Protein AF-A0A2N3G9Z8-F1 (afdb_monomer_lite)

Foldseek 3Di:
DDDDDDDDDDDPPPPDPPDPPPDVVVVVVVVVVVVVVVVVVVCVLVVLCVVLQAVVVVVVDPLCVVVLVVCCPDPNVVGTPCLQVPDDDPPVCSVVRSVVSVVVVVVVVVCSVVVDDVDDPPDPDDPPPRAQVSVVVPDDQCDDDQDPVNDDDPSVVVCVVVVHPVVPVD

Secondary structure (DSSP, 8-state):
-----------GGG---------HHHHHHHHHHHHHHHHHHHHHHHHHHHHHH-HHHHHTSGGGHHHHHHHHTSTTTTS-THHHHS----TT-HHHHHHHHHHHHHHHHHHHHHT--SS-TTS-----PPPHHHHHTT--TT-----TT-----HHHHHHHH--GGGT--

pLDDT: mean 80.1, std 15.54, range [38.44, 97.38]

Radius of gyration: 32.05 Å; chains: 1; bounding box: 91×28×97 Å

Structure (mmCIF, N/CA/C/O backbone):
data_AF-A0A2N3G9Z8-F1
#
_entry.id   AF-A0A2N3G9Z8-F1
#
loop_
_atom_site.group_PDB
_atom_site.id
_atom_site.type_symbol
_atom_site.label_atom_id
_atom_site.label_alt_id
_atom_site.label_comp_id
_atom_site.label_asym_id
_atom_site.label_entity_id
_atom_site.label_seq_id
_atom_site.pdbx_PDB_ins_code
_atom_site.Cartn_x
_atom_site.Cartn_y
_atom_site.Cartn_z
_atom_site.occupancy
_atom_site.B_iso_or_equiv
_atom_site.auth_seq_id
_atom_site.auth_comp_id
_atom_site.auth_asym_id
_atom_site.auth_atom_id
_atom_site.pdbx_PDB_model_num
ATOM 1 N N . MET A 1 1 ? 60.639 5.556 -75.522 1.00 38.44 1 MET A N 1
ATOM 2 C CA . MET A 1 1 ? 60.103 6.927 -75.503 1.00 38.44 1 MET A CA 1
ATOM 3 C C . MET A 1 1 ? 58.993 7.001 -76.544 1.00 38.44 1 MET A C 1
ATOM 5 O O . MET A 1 1 ? 59.300 6.845 -77.713 1.00 38.44 1 MET A O 1
ATOM 9 N N . ASP A 1 2 ? 57.701 7.155 -76.293 1.00 41.84 2 ASP A N 1
ATOM 10 C CA . ASP A 1 2 ? 56.813 6.816 -75.183 1.00 41.84 2 ASP A CA 1
ATOM 11 C C . ASP A 1 2 ? 55.435 6.631 -75.829 1.00 41.84 2 ASP A C 1
ATOM 13 O O . ASP A 1 2 ? 55.005 7.460 -76.632 1.00 41.84 2 ASP A O 1
ATOM 17 N N . ALA A 1 3 ? 54.756 5.524 -75.533 1.00 44.34 3 ALA A N 1
ATOM 18 C CA . ALA A 1 3 ? 53.466 5.200 -76.124 1.00 44.34 3 ALA A CA 1
ATOM 19 C C . ALA A 1 3 ? 52.343 5.394 -75.096 1.00 44.34 3 ALA A C 1
ATOM 21 O O . ALA A 1 3 ? 52.103 4.546 -74.246 1.00 44.34 3 ALA A O 1
ATOM 22 N N . LYS A 1 4 ? 51.626 6.508 -75.269 1.00 44.62 4 LYS A N 1
ATOM 23 C CA . LYS A 1 4 ? 50.172 6.659 -75.104 1.00 44.62 4 LYS A CA 1
ATOM 24 C C . LYS A 1 4 ? 49.544 6.371 -73.726 1.00 44.62 4 LYS A C 1
ATOM 26 O O . LYS A 1 4 ? 49.182 5.251 -73.375 1.00 44.62 4 LYS A O 1
ATOM 31 N N . SER A 1 5 ? 49.240 7.482 -73.055 1.00 49.25 5 SER A N 1
ATOM 32 C CA . SER A 1 5 ? 48.147 7.658 -72.093 1.00 49.25 5 SER A CA 1
ATOM 33 C C . SER A 1 5 ? 46.840 6.998 -72.571 1.00 49.25 5 SER A C 1
ATOM 35 O O . SER A 1 5 ? 46.358 7.284 -73.671 1.00 49.25 5 SER A O 1
ATOM 37 N N . ARG A 1 6 ? 46.254 6.125 -71.741 1.00 49.44 6 ARG A N 1
ATOM 38 C CA . ARG A 1 6 ? 44.856 5.683 -71.851 1.00 49.44 6 ARG A CA 1
ATOM 39 C C . ARG A 1 6 ? 44.036 6.404 -70.783 1.00 49.44 6 ARG A C 1
ATOM 41 O O . ARG A 1 6 ? 44.023 6.002 -69.625 1.00 49.44 6 ARG A O 1
ATOM 48 N N . MET A 1 7 ? 43.334 7.455 -71.199 1.00 46.62 7 MET A N 1
ATOM 49 C CA . MET A 1 7 ? 42.193 8.009 -70.470 1.00 46.62 7 MET A CA 1
ATOM 50 C C . MET A 1 7 ? 41.018 7.033 -70.602 1.00 46.62 7 MET A C 1
ATOM 52 O O . MET A 1 7 ? 40.507 6.814 -71.699 1.00 46.62 7 MET A O 1
ATOM 56 N N . GLY A 1 8 ? 40.628 6.411 -69.490 1.00 48.38 8 GLY A N 1
ATOM 57 C CA . GLY A 1 8 ? 39.415 5.605 -69.391 1.00 48.38 8 GLY A CA 1
ATOM 58 C C . GLY A 1 8 ? 38.184 6.499 -69.256 1.00 48.38 8 GLY A C 1
ATOM 59 O O . GLY A 1 8 ? 38.092 7.310 -68.339 1.00 48.38 8 GLY A O 1
ATOM 60 N N . THR A 1 9 ? 37.237 6.344 -70.175 1.00 50.00 9 THR A N 1
ATOM 61 C CA . THR A 1 9 ? 35.921 6.988 -70.168 1.00 50.00 9 THR A CA 1
ATOM 62 C C . THR A 1 9 ? 34.957 6.188 -69.285 1.00 50.00 9 THR A C 1
ATOM 64 O O . THR A 1 9 ? 34.428 5.165 -69.719 1.00 50.00 9 THR A O 1
ATOM 67 N N . GLY A 1 10 ? 34.732 6.628 -68.046 1.00 50.59 10 GLY A N 1
ATOM 68 C CA . GLY A 1 10 ? 33.643 6.132 -67.195 1.00 50.59 10 GLY A CA 1
ATOM 69 C C . GLY A 1 10 ? 32.371 6.960 -67.406 1.00 50.59 10 GLY A C 1
ATOM 70 O O . GLY A 1 10 ? 32.409 8.182 -67.290 1.00 50.59 10 GLY A O 1
ATOM 71 N N . SER A 1 11 ? 31.257 6.306 -67.744 1.00 52.47 11 SER A N 1
ATOM 72 C CA . SER A 1 11 ? 29.946 6.932 -67.984 1.00 52.47 11 SER A CA 1
ATOM 73 C C . SER A 1 11 ? 29.342 7.523 -66.691 1.00 52.47 11 SER A C 1
ATOM 75 O O . SER A 1 11 ? 29.447 6.881 -65.644 1.00 52.47 11 SER A O 1
ATOM 77 N N . PRO A 1 12 ? 28.656 8.688 -66.712 1.00 57.66 12 PRO A N 1
ATOM 78 C CA . PRO A 1 12 ? 28.104 9.328 -65.507 1.00 57.66 12 PRO A CA 1
ATOM 79 C C . PRO A 1 12 ? 26.912 8.588 -64.873 1.00 57.66 12 PRO A C 1
ATOM 81 O O . PRO A 1 12 ? 26.435 9.006 -63.820 1.00 57.66 12 PRO A O 1
ATOM 84 N N . ALA A 1 13 ? 26.410 7.526 -65.513 1.00 58.72 13 ALA A N 1
ATOM 85 C CA . ALA A 1 13 ? 25.139 6.880 -65.186 1.00 58.72 13 ALA A CA 1
ATOM 86 C C . ALA A 1 13 ? 25.218 5.750 -64.135 1.00 58.72 13 ALA A C 1
ATOM 88 O O . ALA A 1 13 ? 24.182 5.184 -63.802 1.00 58.72 13 ALA A O 1
ATOM 89 N N . ASP A 1 14 ? 26.400 5.428 -63.595 1.00 56.66 14 ASP A N 1
ATOM 90 C CA . ASP A 1 14 ? 26.580 4.310 -62.643 1.00 56.66 14 ASP A CA 1
ATOM 91 C C . ASP A 1 14 ? 26.924 4.747 -61.204 1.00 56.66 14 ASP A C 1
ATOM 93 O O . ASP A 1 14 ? 27.464 3.985 -60.406 1.00 56.66 14 ASP A O 1
ATOM 97 N N . ARG A 1 15 ? 26.605 5.991 -60.820 1.00 63.28 15 ARG A N 1
ATOM 98 C CA . ARG A 1 15 ? 26.660 6.391 -59.404 1.00 63.28 15 ARG A CA 1
ATOM 99 C C . ARG A 1 15 ? 25.369 5.986 -58.702 1.00 63.28 15 ARG A C 1
ATOM 101 O O . ARG A 1 15 ? 24.441 6.783 -58.580 1.00 63.28 15 ARG A O 1
ATOM 108 N N . ARG A 1 16 ? 25.307 4.736 -58.233 1.00 66.06 16 ARG A N 1
ATOM 109 C CA . ARG A 1 16 ? 24.311 4.348 -57.223 1.00 66.06 16 ARG A CA 1
ATOM 110 C C . ARG A 1 16 ? 24.599 5.136 -55.938 1.00 66.06 16 ARG A C 1
ATOM 112 O O . ARG A 1 16 ? 25.767 5.259 -55.578 1.00 66.06 16 ARG A O 1
ATOM 119 N N . PRO A 1 17 ? 23.585 5.689 -55.254 1.00 63.25 17 PRO A N 1
ATOM 120 C CA . PRO A 1 17 ? 23.802 6.332 -53.967 1.00 63.25 17 PRO A CA 1
ATOM 121 C C . PRO A 1 17 ? 24.312 5.290 -52.966 1.00 63.25 17 PRO A C 1
ATOM 123 O O . PRO A 1 17 ? 23.668 4.259 -52.757 1.00 63.25 17 PRO A O 1
ATOM 126 N N . ASP A 1 18 ? 25.469 5.559 -52.364 1.00 62.19 18 ASP A N 1
ATOM 127 C CA . ASP A 1 18 ? 26.041 4.731 -51.307 1.00 62.19 18 ASP A CA 1
ATOM 128 C C . ASP A 1 18 ? 25.111 4.770 -50.087 1.00 62.19 18 ASP A C 1
ATOM 130 O O . ASP A 1 18 ? 25.103 5.729 -49.313 1.00 62.19 18 ASP A O 1
ATOM 134 N N . ILE A 1 19 ? 24.283 3.737 -49.916 1.00 62.53 19 ILE A N 1
ATOM 135 C CA . ILE A 1 19 ? 23.508 3.559 -48.687 1.00 62.53 19 ILE A CA 1
ATOM 136 C C . ILE A 1 19 ? 24.504 3.140 -47.599 1.00 62.53 19 ILE A C 1
ATOM 138 O O . ILE A 1 19 ? 25.147 2.098 -47.756 1.00 62.53 19 ILE A O 1
ATOM 142 N N . PRO A 1 20 ? 24.657 3.902 -46.499 1.00 63.84 20 PRO A N 1
ATOM 143 C CA . PRO A 1 20 ? 25.584 3.540 -45.439 1.00 63.84 20 PRO A CA 1
ATOM 144 C C . PRO A 1 20 ? 25.169 2.189 -44.848 1.00 63.84 20 PRO A C 1
ATOM 146 O O . PRO A 1 20 ? 24.158 2.072 -44.154 1.00 63.84 20 PRO A O 1
ATOM 149 N N . VAL A 1 21 ? 25.950 1.146 -45.139 1.00 64.50 21 VAL A N 1
ATOM 150 C CA . VAL A 1 21 ? 25.758 -0.185 -44.561 1.00 64.50 21 VAL A CA 1
ATOM 151 C C . VAL A 1 21 ? 26.167 -0.096 -43.097 1.00 64.50 21 VAL A C 1
ATOM 153 O O . VAL A 1 21 ? 27.341 -0.190 -42.746 1.00 64.50 21 VAL A O 1
ATOM 156 N N . GLY A 1 22 ? 25.181 0.143 -42.238 1.00 65.06 22 GLY A N 1
ATOM 157 C CA . GLY A 1 22 ? 25.360 0.156 -40.798 1.00 65.06 22 GLY A CA 1
ATOM 158 C C . GLY A 1 22 ? 26.064 -1.116 -40.314 1.00 65.06 22 GLY A C 1
ATOM 159 O O . GLY A 1 22 ? 25.646 -2.226 -40.648 1.00 65.06 22 GLY A O 1
ATOM 160 N N . ASP A 1 23 ? 27.144 -0.960 -39.541 1.00 76.44 23 ASP A N 1
ATOM 161 C CA . ASP A 1 23 ? 27.968 -2.066 -39.042 1.00 76.44 23 ASP A CA 1
ATOM 162 C C . ASP A 1 23 ? 27.112 -3.033 -38.209 1.00 76.44 23 ASP A C 1
ATOM 164 O O . ASP A 1 23 ? 26.814 -2.784 -37.037 1.00 76.44 23 ASP A O 1
ATOM 168 N N . ARG A 1 24 ? 26.706 -4.151 -38.823 1.00 75.81 24 ARG A N 1
ATOM 169 C CA . ARG A 1 24 ? 25.835 -5.176 -38.223 1.00 75.81 24 ARG A CA 1
ATOM 170 C C . ARG A 1 24 ? 26.343 -5.650 -36.857 1.00 75.81 24 ARG A C 1
ATOM 172 O O . ARG A 1 24 ? 25.539 -6.021 -36.007 1.00 75.81 24 ARG A O 1
ATOM 179 N N . ARG A 1 25 ? 27.660 -5.600 -36.609 1.00 75.50 25 ARG A N 1
ATOM 180 C CA . ARG A 1 25 ? 28.261 -5.965 -35.316 1.00 75.50 25 ARG A CA 1
ATOM 181 C C . ARG A 1 25 ? 28.027 -4.895 -34.250 1.00 75.50 25 ARG A C 1
ATOM 183 O O . ARG A 1 25 ? 27.819 -5.245 -33.092 1.00 75.50 25 ARG A O 1
ATOM 190 N N . ARG A 1 26 ? 28.023 -3.609 -34.618 1.00 79.75 26 ARG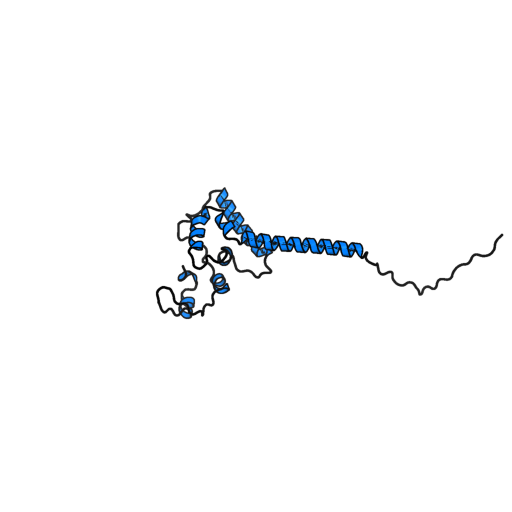 A N 1
ATOM 191 C CA . ARG A 1 26 ? 27.639 -2.508 -33.714 1.00 79.75 26 ARG A CA 1
ATOM 192 C C . ARG A 1 26 ? 26.154 -2.561 -33.394 1.00 79.75 26 ARG A C 1
ATOM 194 O O . ARG A 1 26 ? 25.809 -2.488 -32.222 1.00 79.75 26 ARG A O 1
ATOM 201 N N . PHE A 1 27 ? 25.300 -2.781 -34.394 1.00 81.94 27 PHE A N 1
ATOM 202 C CA . PHE A 1 27 ? 23.861 -2.952 -34.169 1.00 81.94 27 PHE A CA 1
ATOM 203 C C . PHE A 1 27 ? 23.557 -4.158 -33.270 1.00 81.94 27 PHE A C 1
ATOM 205 O O . PHE A 1 27 ? 22.787 -4.023 -32.326 1.00 81.94 27 PHE A O 1
ATOM 212 N N . GLY A 1 28 ? 24.225 -5.299 -33.478 1.00 87.88 28 GLY A N 1
ATOM 213 C CA . GLY A 1 28 ? 24.088 -6.468 -32.603 1.00 87.88 28 GLY A CA 1
ATOM 214 C C . GLY A 1 28 ? 24.543 -6.207 -31.162 1.00 87.88 28 GLY A C 1
ATOM 215 O O . GLY A 1 28 ? 23.840 -6.563 -30.223 1.00 87.88 28 GLY A O 1
ATOM 216 N N . ARG A 1 29 ? 25.682 -5.528 -30.964 1.00 90.00 29 ARG A N 1
ATOM 217 C CA . ARG A 1 29 ? 26.167 -5.153 -29.621 1.00 90.00 29 ARG A CA 1
ATOM 218 C C . ARG A 1 29 ? 25.226 -4.178 -28.915 1.00 90.00 29 ARG A C 1
ATOM 220 O O . ARG A 1 29 ? 24.930 -4.378 -27.744 1.00 90.00 29 ARG A O 1
ATOM 227 N N 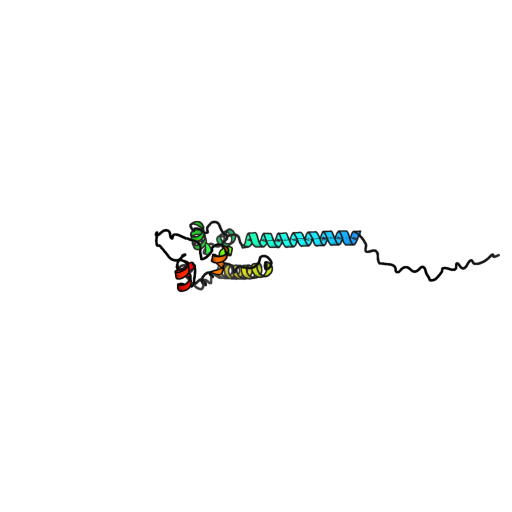. LEU A 1 30 ? 24.740 -3.156 -29.620 1.00 92.69 30 LEU A N 1
ATOM 228 C CA . LEU A 1 30 ? 23.784 -2.190 -29.072 1.00 92.69 30 LEU A CA 1
ATOM 229 C C . LEU A 1 30 ? 22.457 -2.858 -28.707 1.00 92.69 30 LEU A C 1
ATOM 231 O O . LEU A 1 30 ? 21.919 -2.573 -27.644 1.00 92.69 30 LEU A O 1
ATOM 235 N N . ALA A 1 31 ? 21.965 -3.783 -29.535 1.00 93.06 31 ALA A N 1
ATOM 236 C CA . ALA A 1 31 ? 20.760 -4.549 -29.236 1.00 93.06 31 ALA A CA 1
ATOM 237 C C . ALA A 1 31 ? 20.926 -5.421 -27.982 1.00 93.06 31 ALA A C 1
ATOM 239 O O . ALA A 1 31 ? 20.028 -5.458 -27.145 1.00 93.06 31 ALA A O 1
ATOM 240 N N . VAL A 1 32 ? 22.084 -6.072 -27.811 1.00 95.69 32 VAL A N 1
ATOM 241 C CA . VAL A 1 32 ? 22.385 -6.847 -26.597 1.00 95.69 32 VAL A CA 1
ATOM 242 C C . VAL A 1 32 ? 22.441 -5.939 -25.369 1.00 95.69 32 VAL A C 1
ATOM 244 O O . VAL A 1 32 ? 21.796 -6.252 -24.377 1.00 95.69 32 VAL A O 1
ATOM 247 N N . ILE A 1 33 ? 23.143 -4.802 -25.436 1.00 96.00 33 ILE A N 1
ATOM 248 C CA . ILE A 1 33 ? 23.234 -3.843 -24.320 1.00 96.00 33 ILE A CA 1
ATOM 249 C C . ILE A 1 33 ? 21.851 -3.288 -23.954 1.00 96.00 33 ILE A C 1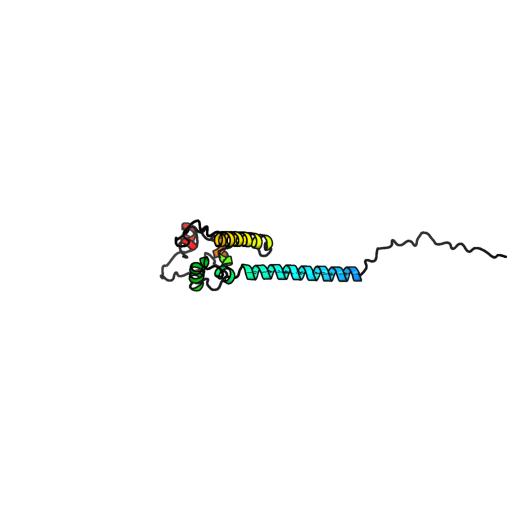
ATOM 251 O O . ILE A 1 33 ? 21.489 -3.237 -22.783 1.00 96.00 33 ILE A O 1
ATOM 255 N N . ALA A 1 34 ? 21.052 -2.888 -24.943 1.00 96.19 34 ALA A N 1
ATOM 256 C CA . ALA A 1 34 ? 19.699 -2.401 -24.701 1.00 96.19 34 ALA A CA 1
ATOM 257 C C . ALA A 1 34 ? 18.812 -3.493 -24.081 1.00 96.19 34 ALA A C 1
ATOM 259 O O . ALA A 1 34 ? 18.074 -3.224 -23.135 1.00 96.19 34 ALA A O 1
ATOM 260 N N . GLY A 1 35 ? 18.925 -4.732 -24.569 1.00 97.38 35 GLY A N 1
ATOM 261 C CA . GLY A 1 35 ? 18.214 -5.882 -24.021 1.00 97.38 35 GLY A CA 1
ATOM 262 C C . GLY A 1 35 ? 18.602 -6.183 -22.573 1.00 97.38 35 GLY A C 1
ATOM 263 O O . GLY A 1 35 ? 17.721 -6.390 -21.742 1.00 97.38 35 GLY A O 1
ATOM 264 N N . THR A 1 36 ? 19.896 -6.158 -22.234 1.00 97.19 36 THR A N 1
ATOM 265 C CA . THR A 1 36 ? 20.340 -6.399 -20.853 1.00 97.19 36 THR A CA 1
ATOM 266 C C . THR A 1 36 ? 19.887 -5.297 -19.904 1.00 97.19 36 THR A C 1
ATOM 268 O O . THR A 1 36 ? 19.418 -5.605 -18.810 1.00 97.19 36 THR A O 1
ATOM 271 N N . ILE A 1 37 ? 19.958 -4.030 -20.323 1.00 97.25 37 ILE A N 1
ATOM 272 C CA . ILE A 1 37 ? 19.447 -2.900 -19.536 1.00 97.25 37 ILE A CA 1
ATOM 273 C C . ILE A 1 37 ? 17.943 -3.049 -19.308 1.00 97.25 37 ILE A C 1
ATOM 275 O O . ILE A 1 37 ? 17.485 -2.906 -18.179 1.00 97.25 37 ILE A O 1
ATOM 279 N N . LEU A 1 38 ? 17.175 -3.380 -20.349 1.00 96.00 38 LEU A N 1
ATOM 280 C CA . LEU A 1 38 ? 15.731 -3.566 -20.230 1.00 96.00 38 LEU A CA 1
ATOM 281 C C . LEU A 1 38 ? 15.387 -4.664 -19.216 1.00 96.00 38 LEU A C 1
ATOM 283 O O . LEU A 1 38 ? 14.563 -4.446 -18.330 1.00 96.00 38 LEU A O 1
ATOM 287 N N . VAL A 1 39 ? 16.050 -5.819 -19.308 1.00 96.69 39 VAL A N 1
ATOM 288 C CA . VAL A 1 39 ? 15.856 -6.924 -18.358 1.00 96.69 39 VAL A CA 1
ATOM 289 C C . VAL A 1 39 ? 16.226 -6.497 -16.939 1.00 96.69 39 VAL A C 1
ATOM 291 O O . VAL A 1 39 ? 15.476 -6.786 -16.010 1.00 96.69 39 VAL A O 1
ATOM 294 N N . ALA A 1 40 ? 17.335 -5.774 -16.761 1.00 96.38 40 ALA A N 1
ATOM 295 C CA . ALA A 1 40 ? 17.756 -5.282 -15.453 1.00 96.38 40 ALA A CA 1
ATOM 296 C C . ALA A 1 40 ? 16.742 -4.299 -14.846 1.00 96.38 40 ALA A C 1
ATOM 298 O O . ALA A 1 40 ? 16.419 -4.409 -13.666 1.00 96.38 40 ALA A O 1
ATOM 299 N N . VAL A 1 41 ? 16.197 -3.376 -15.645 1.00 93.44 41 VAL A N 1
ATOM 300 C CA . VAL A 1 41 ? 15.175 -2.416 -15.197 1.00 93.44 41 VAL A CA 1
ATOM 301 C C . VAL A 1 41 ? 13.888 -3.131 -14.794 1.00 93.44 41 VAL A C 1
ATOM 303 O O . VAL A 1 41 ? 13.330 -2.830 -13.742 1.00 93.44 41 VAL A O 1
ATOM 306 N N . ILE A 1 42 ? 13.436 -4.104 -15.589 1.00 91.50 42 ILE A N 1
ATOM 307 C CA . ILE A 1 42 ? 12.251 -4.907 -15.267 1.00 91.50 42 ILE A CA 1
ATOM 308 C C . ILE A 1 42 ? 12.484 -5.690 -13.971 1.00 91.50 42 ILE A C 1
ATOM 310 O O . ILE A 1 42 ? 11.662 -5.622 -13.060 1.00 91.50 42 ILE A O 1
ATOM 314 N N . ALA A 1 43 ? 13.615 -6.388 -13.855 1.00 93.50 43 ALA A N 1
ATOM 315 C CA . ALA A 1 43 ? 13.956 -7.150 -12.658 1.00 93.50 43 ALA A CA 1
ATOM 316 C C . ALA A 1 43 ? 14.006 -6.256 -11.411 1.00 93.50 43 ALA A C 1
ATOM 318 O O . ALA A 1 43 ? 13.469 -6.629 -10.370 1.00 93.50 43 ALA A O 1
ATOM 319 N N . LEU A 1 44 ? 14.588 -5.059 -11.530 1.00 92.00 44 LEU A N 1
ATOM 320 C CA . LEU A 1 44 ? 14.623 -4.087 -10.446 1.00 92.00 44 LEU A CA 1
ATOM 321 C C . LEU A 1 44 ? 13.213 -3.628 -10.062 1.00 92.00 44 LEU A C 1
ATOM 323 O O . LEU A 1 44 ? 12.898 -3.628 -8.881 1.00 92.00 44 LEU A O 1
ATOM 327 N N . ALA A 1 45 ? 12.358 -3.287 -11.030 1.00 88.25 45 ALA A N 1
ATOM 328 C CA . ALA A 1 45 ? 10.997 -2.820 -10.767 1.00 88.25 45 ALA A CA 1
ATOM 329 C C . ALA A 1 45 ? 10.120 -3.884 -10.081 1.00 88.25 45 ALA A C 1
ATOM 331 O O . ALA A 1 45 ? 9.408 -3.582 -9.126 1.00 88.25 45 ALA A O 1
ATOM 332 N N . PHE A 1 46 ? 10.180 -5.139 -10.537 1.00 88.75 46 PHE A N 1
ATOM 333 C CA . PHE A 1 46 ? 9.440 -6.233 -9.899 1.00 88.75 46 PHE A CA 1
ATOM 334 C C . PHE A 1 46 ? 10.032 -6.616 -8.539 1.00 88.75 46 PHE A C 1
ATOM 336 O O . PHE A 1 46 ? 9.283 -6.908 -7.609 1.00 88.75 46 PHE A O 1
ATOM 343 N N . GLY A 1 47 ? 11.361 -6.591 -8.405 1.00 91.75 47 GLY A N 1
ATOM 344 C CA . GLY A 1 47 ? 12.038 -6.858 -7.139 1.00 91.75 47 GLY A CA 1
ATOM 345 C C . GLY A 1 47 ? 11.704 -5.816 -6.074 1.00 91.75 47 GLY A C 1
ATOM 346 O O . GLY A 1 47 ? 11.366 -6.177 -4.948 1.00 91.75 47 GLY A O 1
ATOM 347 N N . THR A 1 48 ? 11.732 -4.527 -6.425 1.00 90.44 48 THR A N 1
ATOM 348 C CA . THR A 1 48 ? 11.355 -3.450 -5.501 1.00 90.44 48 THR A CA 1
ATOM 349 C C . THR A 1 48 ? 9.881 -3.518 -5.136 1.00 90.44 48 THR A C 1
ATOM 351 O O . THR A 1 48 ? 9.559 -3.368 -3.960 1.00 90.44 48 THR A O 1
ATOM 354 N N . GLU A 1 49 ? 8.987 -3.792 -6.090 1.00 88.94 49 GLU A N 1
ATOM 355 C CA . GLU A 1 49 ? 7.565 -3.987 -5.797 1.00 88.94 49 GLU A CA 1
ATOM 356 C C . GLU A 1 49 ? 7.360 -5.121 -4.791 1.00 88.94 49 GLU A C 1
ATOM 358 O O . GLU A 1 49 ? 6.732 -4.883 -3.767 1.00 88.94 49 GLU A O 1
ATOM 363 N N . ALA A 1 50 ? 7.932 -6.304 -5.034 1.00 89.75 50 ALA A N 1
ATOM 364 C CA . ALA A 1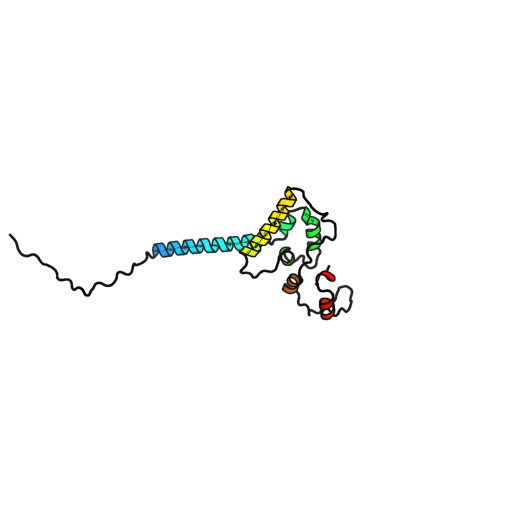 50 ? 7.757 -7.472 -4.169 1.00 89.75 50 ALA A CA 1
ATOM 365 C C . ALA A 1 50 ? 8.297 -7.255 -2.746 1.00 89.75 50 ALA A C 1
ATOM 367 O O . ALA A 1 50 ? 7.677 -7.671 -1.770 1.00 89.75 50 ALA A O 1
ATOM 368 N N . VAL A 1 51 ? 9.447 -6.587 -2.612 1.00 91.50 51 VAL A N 1
ATOM 369 C CA . VAL A 1 51 ? 10.032 -6.283 -1.297 1.00 91.50 51 VAL A CA 1
ATOM 370 C C . VAL A 1 51 ? 9.216 -5.223 -0.567 1.00 91.50 51 VAL A C 1
ATOM 372 O O . VAL A 1 51 ? 8.951 -5.357 0.622 1.00 91.50 51 VAL A O 1
ATOM 375 N N . THR A 1 52 ? 8.810 -4.161 -1.262 1.00 89.88 52 THR A N 1
ATOM 376 C CA . THR A 1 52 ? 8.127 -3.032 -0.616 1.00 89.88 52 THR A CA 1
ATOM 377 C C . THR A 1 52 ? 6.633 -3.267 -0.399 1.00 89.88 52 THR A C 1
ATOM 379 O O . THR A 1 52 ? 6.030 -2.563 0.405 1.00 89.88 52 THR A O 1
ATOM 382 N N . SER A 1 53 ? 6.024 -4.246 -1.076 1.00 90.56 53 SER A N 1
ATOM 383 C CA . SER A 1 53 ? 4.645 -4.678 -0.818 1.00 90.56 53 SER A CA 1
ATOM 384 C C . SER A 1 53 ? 4.534 -5.692 0.321 1.00 90.56 53 SER A C 1
ATOM 386 O O . SER A 1 53 ? 3.451 -5.859 0.880 1.00 90.56 53 SER A O 1
ATOM 388 N N . SER A 1 54 ? 5.635 -6.365 0.658 1.00 92.00 54 SER A N 1
ATOM 389 C CA . SER A 1 54 ? 5.672 -7.463 1.619 1.00 92.00 54 SER A CA 1
ATOM 390 C C . SER A 1 54 ? 5.295 -7.008 3.041 1.00 92.00 54 SER A C 1
ATOM 392 O O . SER A 1 54 ? 5.872 -6.042 3.550 1.00 92.00 54 SER A O 1
ATOM 394 N N . PRO A 1 55 ? 4.396 -7.735 3.736 1.00 93.44 55 PRO A N 1
ATOM 395 C CA . PRO A 1 55 ? 4.071 -7.477 5.141 1.00 93.44 55 PRO A CA 1
ATOM 396 C C . PRO A 1 55 ? 5.285 -7.452 6.075 1.00 93.44 55 PRO A C 1
ATOM 398 O O . PRO A 1 55 ? 5.320 -6.700 7.041 1.00 93.44 55 PRO A O 1
ATOM 401 N N . GLN A 1 56 ? 6.314 -8.231 5.762 1.00 93.25 56 GLN A N 1
ATOM 402 C CA . GLN A 1 56 ? 7.525 -8.412 6.550 1.00 93.25 56 GLN A CA 1
ATOM 403 C C . GLN A 1 56 ? 8.333 -7.116 6.655 1.00 93.25 56 GLN A C 1
ATOM 405 O O . GLN A 1 56 ? 8.935 -6.867 7.697 1.00 93.25 56 GLN A O 1
ATOM 410 N N . LEU A 1 57 ? 8.303 -6.265 5.622 1.00 92.00 57 LEU A N 1
ATOM 411 C CA . LEU A 1 57 ? 8.888 -4.926 5.696 1.00 92.00 57 LEU A CA 1
ATOM 412 C C . LEU A 1 57 ? 8.113 -4.038 6.680 1.00 92.00 57 LEU A C 1
ATOM 414 O O . LEU A 1 57 ? 8.714 -3.279 7.429 1.00 92.00 57 LEU A O 1
ATOM 418 N N . CYS A 1 58 ? 6.784 -4.150 6.730 1.00 89.94 58 CYS A N 1
ATOM 419 C CA . CYS A 1 58 ? 5.993 -3.435 7.732 1.00 89.94 58 CYS A CA 1
ATOM 420 C C . CYS A 1 58 ? 6.274 -3.971 9.144 1.00 89.94 58 CYS A C 1
ATOM 422 O O . CYS A 1 58 ? 6.353 -3.199 10.092 1.00 89.94 58 CYS A O 1
ATOM 424 N N . PHE A 1 59 ? 6.466 -5.284 9.285 1.00 92.62 59 PHE A N 1
ATOM 425 C CA . PHE A 1 59 ? 6.711 -5.940 10.574 1.00 92.62 59 PHE A CA 1
ATOM 426 C C . PHE A 1 59 ? 8.122 -5.710 11.122 1.00 92.62 59 PHE A C 1
ATOM 428 O O . PHE A 1 59 ? 8.379 -6.040 12.276 1.00 92.62 59 PHE A O 1
ATOM 435 N N . SER A 1 60 ? 9.043 -5.150 10.330 1.00 93.25 60 SER A N 1
ATOM 436 C CA . SER A 1 60 ? 10.392 -4.840 10.817 1.00 93.25 60 SER A CA 1
ATOM 437 C C . SER A 1 60 ? 10.434 -3.658 11.791 1.00 93.25 60 SER A C 1
ATOM 439 O O . SER A 1 60 ? 11.449 -3.450 12.451 1.00 93.25 60 SER A O 1
ATOM 441 N N . CYS A 1 61 ? 9.343 -2.897 11.886 1.00 91.12 61 CYS A N 1
ATOM 442 C CA . CYS A 1 61 ? 9.168 -1.796 12.825 1.00 91.12 61 CYS A CA 1
ATOM 443 C C . CYS A 1 61 ? 8.317 -2.267 14.014 1.00 91.12 61 CYS A C 1
ATOM 445 O O . CYS A 1 61 ? 7.213 -2.778 13.821 1.00 91.12 61 CYS A O 1
ATOM 447 N N . HIS A 1 62 ? 8.801 -2.086 15.245 1.00 91.62 62 HIS A N 1
ATOM 448 C CA . HIS A 1 62 ? 8.076 -2.516 16.450 1.00 91.62 62 HIS A CA 1
ATOM 449 C C . HIS A 1 62 ? 6.774 -1.725 16.662 1.00 91.62 62 HIS A C 1
ATOM 451 O O . HIS A 1 62 ? 5.805 -2.245 17.206 1.00 91.62 62 HIS A O 1
ATOM 457 N N . GLU A 1 63 ? 6.696 -0.506 16.128 1.00 87.94 63 GLU A N 1
ATOM 458 C CA . GLU A 1 63 ? 5.493 0.329 16.104 1.00 87.94 63 GLU A CA 1
ATOM 459 C C . GLU A 1 63 ? 4.326 -0.349 15.371 1.00 87.94 63 GLU A C 1
ATOM 461 O O . GLU A 1 63 ? 3.163 -0.004 15.582 1.00 87.94 63 GLU A O 1
ATOM 466 N N . MET A 1 64 ? 4.623 -1.315 14.494 1.00 89.69 64 MET A N 1
ATOM 467 C CA . MET A 1 64 ? 3.635 -2.063 13.719 1.00 89.69 64 MET A CA 1
ATOM 468 C C . MET A 1 64 ? 3.188 -3.367 14.378 1.00 89.69 64 MET A C 1
ATOM 470 O O . MET A 1 64 ? 2.315 -4.029 13.823 1.00 89.69 64 MET A O 1
ATOM 474 N N . GLU A 1 65 ? 3.700 -3.737 15.554 1.00 90.62 65 GLU A N 1
ATOM 475 C CA . GLU A 1 65 ? 3.413 -5.030 16.195 1.00 90.62 65 GLU A CA 1
ATOM 476 C C . GLU A 1 65 ? 1.907 -5.279 16.401 1.00 90.62 65 GLU A C 1
ATOM 478 O O . GLU A 1 65 ? 1.379 -6.317 15.992 1.00 90.62 65 GLU A O 1
ATOM 483 N N . LEU A 1 66 ? 1.174 -4.292 16.931 1.00 88.62 66 LEU A N 1
ATOM 484 C CA . LEU A 1 66 ? -0.280 -4.387 17.136 1.00 88.62 66 LEU A CA 1
ATOM 485 C C . LEU A 1 66 ? -1.050 -4.574 15.817 1.00 88.62 66 LEU A C 1
ATOM 487 O O . LEU A 1 66 ? -1.996 -5.366 15.739 1.00 88.62 66 LEU A O 1
ATOM 491 N N . ARG A 1 67 ? -0.636 -3.866 14.759 1.00 87.81 67 ARG A N 1
ATOM 492 C CA . ARG A 1 67 ? -1.225 -3.976 13.412 1.00 87.81 67 ARG A CA 1
ATOM 493 C C . ARG A 1 67 ? -0.911 -5.338 12.794 1.00 87.81 67 ARG A C 1
ATOM 495 O O . ARG A 1 67 ? -1.800 -5.959 12.219 1.00 87.81 67 ARG A O 1
ATOM 502 N N . ALA A 1 68 ? 0.326 -5.811 12.942 1.00 91.94 68 ALA A N 1
ATOM 503 C CA . ALA A 1 68 ? 0.789 -7.102 12.446 1.00 91.94 68 ALA A CA 1
ATOM 504 C C . ALA A 1 68 ? 0.014 -8.259 13.084 1.00 91.94 68 ALA A C 1
ATOM 506 O O . ALA A 1 68 ? -0.456 -9.155 12.382 1.00 91.94 68 ALA A O 1
ATOM 507 N N . HIS A 1 69 ? -0.185 -8.200 14.403 1.00 93.06 69 HIS A N 1
ATOM 508 C CA . HIS A 1 69 ? -1.003 -9.168 15.124 1.00 93.06 69 HIS A CA 1
ATOM 509 C C . HIS A 1 69 ? -2.469 -9.118 14.674 1.00 93.06 69 HIS A C 1
ATOM 511 O O . HIS A 1 69 ? -3.065 -10.150 14.383 1.00 93.06 69 HIS A O 1
ATOM 517 N N . SER A 1 70 ? -3.053 -7.922 14.557 1.00 90.50 70 SER A N 1
ATOM 518 C CA . SER A 1 70 ? -4.441 -7.772 14.097 1.00 90.50 70 SER A CA 1
ATOM 519 C C . SER A 1 70 ? -4.641 -8.336 12.687 1.00 90.50 70 SER A C 1
ATOM 521 O O . SER A 1 70 ? -5.622 -9.028 12.428 1.00 90.50 70 SER A O 1
ATOM 523 N N . TRP A 1 71 ? -3.687 -8.101 11.781 1.00 92.88 71 TRP A N 1
ATOM 524 C CA . TRP A 1 71 ? -3.697 -8.674 10.437 1.00 92.88 71 TRP A CA 1
ATOM 525 C C . TRP A 1 71 ? -3.605 -10.203 10.466 1.00 92.88 71 TRP A C 1
ATOM 527 O O . TRP A 1 71 ? -4.400 -10.854 9.786 1.00 92.88 71 TRP A O 1
ATOM 537 N N . SER A 1 72 ? -2.702 -10.778 11.268 1.00 94.44 72 SER A N 1
ATOM 538 C CA . SER A 1 72 ? -2.423 -12.222 11.269 1.00 94.44 72 SER A CA 1
ATOM 539 C C . SER A 1 72 ? -3.609 -13.073 11.728 1.00 94.44 72 SER A C 1
ATOM 541 O O . SER A 1 72 ? -3.784 -14.188 11.236 1.00 94.44 72 SER A O 1
ATOM 543 N N . VAL A 1 73 ? -4.459 -12.537 12.609 1.00 94.50 73 VAL A N 1
ATOM 544 C CA . VAL A 1 73 ? -5.683 -13.206 13.086 1.00 94.50 73 VAL A CA 1
ATOM 545 C C . VAL A 1 73 ? -6.941 -12.825 12.294 1.00 94.50 73 VAL A C 1
ATOM 547 O O . VAL A 1 73 ? -8.017 -13.364 12.552 1.00 94.50 73 VAL A O 1
ATOM 550 N N . SER A 1 74 ? -6.833 -11.904 11.333 1.00 90.50 74 SER A N 1
ATOM 551 C CA . SER A 1 74 ? -7.957 -11.463 10.501 1.00 90.50 74 SER A CA 1
ATOM 552 C C . SER A 1 74 ? -8.239 -12.414 9.331 1.00 90.50 74 SER A C 1
ATOM 554 O O . SER A 1 74 ? -7.403 -13.226 8.933 1.00 90.50 74 SER A O 1
ATOM 556 N N . ALA A 1 75 ? -9.398 -12.237 8.688 1.00 90.81 75 ALA A N 1
ATOM 557 C CA . ALA A 1 75 ? -9.726 -12.915 7.430 1.00 90.81 75 ALA A CA 1
ATOM 558 C C . ALA A 1 75 ? -8.834 -12.491 6.240 1.00 90.81 75 ALA A C 1
ATOM 560 O O . ALA A 1 75 ? -8.874 -13.130 5.190 1.00 90.81 75 ALA A O 1
ATOM 561 N N . HIS A 1 76 ? -8.035 -11.428 6.390 1.00 92.44 76 HIS A N 1
ATOM 562 C CA . HIS A 1 76 ? -7.159 -10.879 5.354 1.00 92.44 76 HIS A CA 1
ATOM 563 C C . HIS A 1 76 ? -5.674 -11.221 5.568 1.00 92.44 76 HIS A C 1
ATOM 565 O O . HIS A 1 76 ? -4.822 -10.699 4.854 1.00 92.44 76 HIS A O 1
ATOM 571 N N . SER A 1 77 ? -5.346 -12.142 6.481 1.00 94.62 77 SER A N 1
ATOM 572 C CA . SER A 1 77 ? -3.967 -12.604 6.724 1.00 94.62 77 SER A CA 1
ATOM 573 C C . SER A 1 77 ? -3.294 -13.278 5.515 1.00 94.62 77 SER A C 1
ATOM 575 O O . SER A 1 77 ? -2.099 -13.555 5.532 1.00 94.62 77 SER A O 1
ATOM 577 N N . GLY A 1 78 ? -4.047 -13.547 4.443 1.00 93.31 78 GLY A N 1
ATOM 578 C CA . GLY A 1 78 ? -3.536 -14.085 3.181 1.00 93.31 78 GLY A CA 1
ATOM 579 C C . GLY A 1 78 ? -3.141 -13.038 2.132 1.00 93.31 78 GLY A C 1
ATOM 580 O O . GLY A 1 78 ? -2.748 -13.431 1.035 1.00 93.31 78 GLY A O 1
ATOM 581 N N . ILE A 1 79 ? -3.278 -11.735 2.412 1.00 93.69 79 ILE A N 1
ATOM 582 C CA . ILE A 1 79 ? -2.956 -10.659 1.459 1.00 93.69 79 ILE A CA 1
ATOM 583 C C . ILE A 1 79 ? -1.999 -9.619 2.050 1.00 93.69 79 ILE A C 1
ATOM 585 O O . ILE A 1 79 ? -2.010 -9.354 3.250 1.00 93.69 79 ILE A O 1
ATOM 589 N N . ASP A 1 80 ? -1.197 -9.001 1.182 1.00 93.81 80 ASP A N 1
ATOM 590 C CA . ASP A 1 80 ? -0.215 -7.977 1.550 1.00 93.81 80 ASP A CA 1
ATOM 591 C C . ASP A 1 80 ? -0.856 -6.702 2.129 1.00 93.81 80 ASP A C 1
ATOM 593 O O . ASP A 1 80 ? -1.886 -6.238 1.635 1.00 93.81 80 ASP A O 1
ATOM 597 N N . CYS A 1 81 ? -0.188 -6.049 3.090 1.00 91.25 81 CYS A N 1
ATOM 598 C CA . CYS A 1 81 ? -0.647 -4.807 3.734 1.00 91.25 81 CYS A CA 1
ATOM 599 C C . CYS A 1 81 ? -1.025 -3.714 2.722 1.00 91.25 81 CYS A C 1
ATOM 601 O O . CYS A 1 81 ? -2.047 -3.038 2.852 1.00 91.25 81 CYS A O 1
ATOM 603 N N . VAL A 1 82 ? -0.201 -3.550 1.681 1.00 91.25 82 VAL A N 1
ATOM 604 C CA . VAL A 1 82 ? -0.377 -2.510 0.657 1.00 91.25 82 VAL A CA 1
ATOM 605 C C . VAL A 1 82 ? -1.585 -2.754 -0.244 1.00 91.25 82 VAL A C 1
ATOM 607 O O . VAL A 1 82 ? -2.004 -1.834 -0.935 1.00 91.25 82 VAL A O 1
ATOM 610 N N . ARG A 1 83 ? -2.185 -3.953 -0.235 1.00 91.94 83 ARG A N 1
ATOM 611 C CA . ARG A 1 83 ? -3.456 -4.188 -0.936 1.00 91.94 83 ARG A CA 1
ATOM 612 C C . ARG A 1 83 ? -4.585 -3.358 -0.342 1.00 91.94 83 ARG A C 1
ATOM 614 O O . ARG A 1 83 ? -5.493 -3.001 -1.083 1.00 91.94 83 ARG A O 1
ATOM 621 N N . CYS A 1 84 ? -4.480 -3.020 0.946 1.00 90.38 84 CYS A N 1
ATOM 622 C CA . CYS A 1 84 ? -5.440 -2.175 1.645 1.00 90.38 84 CYS A CA 1
ATOM 623 C C . CYS A 1 84 ? -4.904 -0.784 2.003 1.00 90.38 84 CYS A C 1
ATOM 625 O O . CYS A 1 84 ? -5.679 0.151 2.135 1.00 90.38 84 CYS A O 1
ATOM 627 N N . HIS A 1 85 ? -3.593 -0.622 2.184 1.00 89.56 85 HIS A N 1
ATOM 628 C CA . HIS A 1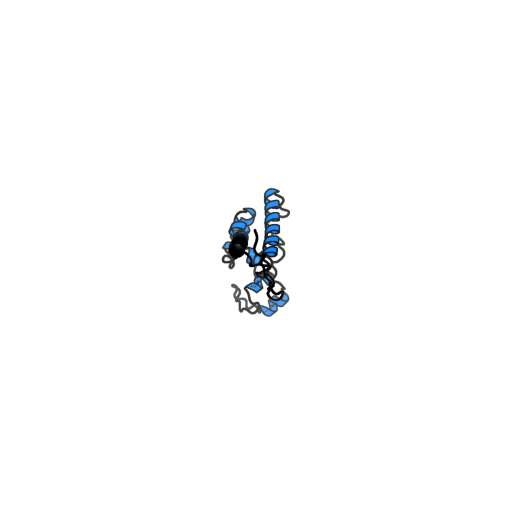 85 ? -2.999 0.648 2.626 1.00 89.56 85 HIS A CA 1
ATOM 629 C C . HIS A 1 85 ? -2.403 1.500 1.498 1.00 89.56 85 HIS A C 1
ATOM 631 O O . HIS A 1 85 ? -1.771 2.519 1.769 1.00 89.56 85 HIS A O 1
ATOM 637 N N . GLN A 1 86 ? -2.593 1.106 0.239 1.00 87.81 86 GLN A N 1
ATOM 638 C CA . GLN A 1 86 ? -2.167 1.878 -0.921 1.00 87.81 86 GLN A CA 1
ATOM 639 C C . GLN A 1 86 ? -3.336 2.109 -1.872 1.00 87.81 86 GLN A C 1
ATOM 641 O O . GLN A 1 86 ? -4.132 1.204 -2.121 1.00 87.81 86 GLN A O 1
ATOM 646 N N . THR A 1 87 ? -3.399 3.308 -2.450 1.00 87.38 87 THR A N 1
ATOM 647 C CA . THR A 1 87 ? -4.364 3.620 -3.503 1.00 87.38 87 THR A CA 1
ATOM 648 C C . THR A 1 87 ? -4.206 2.640 -4.669 1.00 87.38 87 THR A C 1
ATOM 650 O O . THR A 1 87 ? -3.078 2.435 -5.140 1.00 87.38 87 THR A O 1
ATOM 653 N N . PRO A 1 88 ? -5.303 2.035 -5.151 1.00 88.62 88 PRO A N 1
ATOM 654 C CA . PRO A 1 88 ? -5.253 1.137 -6.293 1.00 88.62 88 PRO A CA 1
ATOM 655 C C . PRO A 1 88 ? -4.732 1.896 -7.514 1.00 88.62 88 PRO A C 1
ATOM 657 O O . PRO A 1 88 ? -5.160 3.010 -7.804 1.00 88.62 88 PRO A O 1
ATOM 660 N N . ARG A 1 89 ? -3.772 1.304 -8.224 1.00 88.56 89 ARG A N 1
ATOM 661 C CA . ARG A 1 89 ? -3.202 1.879 -9.445 1.00 88.56 89 ARG A CA 1
ATOM 662 C C . ARG A 1 89 ? -3.127 0.818 -10.537 1.00 88.56 89 ARG A C 1
ATOM 664 O O . ARG A 1 89 ? -2.824 -0.340 -10.224 1.00 88.56 89 ARG A O 1
ATOM 671 N N . PRO A 1 90 ? -3.353 1.185 -11.809 1.00 88.62 90 PRO A N 1
ATOM 672 C CA . PRO A 1 90 ? -3.100 0.301 -12.934 1.00 88.62 90 PRO A CA 1
ATOM 673 C C . PRO A 1 90 ? -1.665 -0.228 -12.926 1.00 88.62 90 PRO A C 1
ATOM 675 O O . PRO A 1 90 ? -0.732 0.447 -12.492 1.00 88.62 90 PRO A O 1
ATOM 678 N N . TRP A 1 91 ? -1.472 -1.429 -13.471 1.00 84.12 91 TRP A N 1
ATOM 679 C CA . TRP A 1 91 ? -0.170 -2.103 -13.468 1.00 84.12 91 TRP A CA 1
ATOM 680 C C . TRP A 1 91 ? 0.944 -1.302 -14.159 1.00 84.12 91 TRP A C 1
ATOM 682 O O . TRP A 1 91 ? 2.107 -1.528 -13.854 1.00 84.12 91 TRP A O 1
ATOM 692 N N . TYR A 1 92 ? 0.616 -0.388 -15.078 1.00 86.25 92 TYR A N 1
ATOM 693 C CA . TYR A 1 92 ? 1.592 0.429 -15.806 1.00 86.25 92 TYR A CA 1
ATOM 694 C C . TYR A 1 92 ? 2.049 1.677 -15.029 1.00 86.25 92 TYR A C 1
ATOM 696 O O . TYR A 1 92 ? 3.055 2.281 -15.391 1.00 86.25 92 TYR A O 1
ATOM 704 N N . GLU A 1 93 ? 1.368 2.050 -13.941 1.00 90.44 93 GLU A N 1
ATOM 705 C CA . GLU A 1 93 ? 1.731 3.190 -13.081 1.00 90.44 93 GLU A CA 1
ATOM 706 C C . GLU A 1 93 ? 2.720 2.798 -11.970 1.00 90.44 93 GLU A C 1
ATOM 708 O O . GLU A 1 93 ? 2.707 3.360 -10.873 1.00 90.44 93 GLU A O 1
ATOM 713 N N . VAL A 1 94 ? 3.592 1.816 -12.231 1.00 87.75 94 VAL A N 1
ATOM 714 C CA . VAL A 1 94 ? 4.622 1.371 -11.275 1.00 87.75 94 VAL A CA 1
ATOM 715 C C . VAL A 1 94 ? 5.471 2.536 -10.746 1.00 87.75 94 VAL A C 1
ATOM 717 O O . VAL A 1 94 ? 5.677 2.582 -9.535 1.00 87.75 94 VAL A O 1
ATOM 720 N N . PRO A 1 95 ? 5.939 3.501 -11.569 1.00 88.69 95 PRO A N 1
ATOM 721 C CA . PRO A 1 95 ? 6.758 4.601 -11.061 1.00 88.69 95 PRO A CA 1
ATOM 722 C C . PRO A 1 95 ? 6.036 5.449 -10.008 1.00 88.69 95 PRO A C 1
ATOM 724 O O . PRO A 1 95 ? 6.598 5.710 -8.948 1.00 88.69 95 PRO A O 1
ATOM 727 N N . GLN A 1 96 ? 4.783 5.837 -10.263 1.00 90.81 96 GLN A N 1
ATOM 728 C CA . GLN A 1 96 ? 3.970 6.616 -9.325 1.00 90.81 96 GLN A CA 1
ATOM 729 C C . GLN A 1 96 ? 3.648 5.794 -8.078 1.00 90.81 96 GLN A C 1
ATOM 731 O O . GLN A 1 96 ? 3.804 6.268 -6.958 1.00 90.81 96 GLN A O 1
ATOM 736 N N . LYS A 1 97 ? 3.274 4.526 -8.273 1.00 90.94 97 LYS A N 1
ATOM 737 C CA . LYS A 1 97 ? 2.997 3.579 -7.194 1.00 90.94 97 LYS A CA 1
ATOM 738 C C . LYS A 1 97 ? 4.187 3.438 -6.237 1.00 90.94 97 LYS A C 1
ATOM 740 O O . LYS A 1 97 ? 4.002 3.470 -5.021 1.00 90.94 97 LYS A O 1
ATOM 745 N N . LEU A 1 98 ? 5.401 3.290 -6.768 1.00 90.19 98 LEU A N 1
ATOM 746 C CA . LEU A 1 98 ? 6.622 3.195 -5.967 1.00 90.19 98 LEU A CA 1
ATOM 747 C C . LEU A 1 98 ? 7.000 4.536 -5.329 1.00 90.19 98 LEU A C 1
ATOM 749 O O . LEU A 1 98 ? 7.459 4.539 -4.190 1.00 90.19 98 LEU A O 1
ATOM 753 N N . ALA A 1 99 ? 6.784 5.662 -6.016 1.00 91.50 99 ALA A N 1
ATOM 754 C CA . ALA A 1 99 ? 7.040 6.993 -5.467 1.00 91.50 99 ALA A CA 1
ATOM 755 C C . ALA A 1 99 ? 6.146 7.291 -4.252 1.00 91.50 99 ALA A C 1
ATOM 757 O O . ALA A 1 99 ? 6.659 7.669 -3.200 1.00 91.50 99 ALA A O 1
ATOM 758 N N . ASP A 1 100 ? 4.837 7.040 -4.362 1.00 90.94 100 ASP A N 1
ATOM 759 C CA . ASP A 1 100 ? 3.886 7.214 -3.258 1.00 90.94 100 ASP A CA 1
ATOM 760 C C . ASP A 1 100 ? 4.270 6.332 -2.065 1.00 90.94 100 ASP A C 1
ATOM 762 O O . ASP A 1 100 ? 4.356 6.798 -0.929 1.00 90.94 100 ASP A O 1
ATOM 766 N N . ARG A 1 101 ? 4.562 5.050 -2.323 1.00 90.50 101 ARG A N 1
ATOM 767 C CA . ARG A 1 101 ? 4.962 4.102 -1.276 1.00 90.50 101 ARG A CA 1
ATOM 768 C C . ARG A 1 101 ? 6.280 4.510 -0.617 1.00 90.50 101 ARG A C 1
ATOM 770 O O . ARG A 1 101 ? 6.400 4.432 0.602 1.00 90.50 101 ARG A O 1
ATOM 777 N N . GLY A 1 102 ? 7.247 4.977 -1.404 1.00 92.12 102 GLY A N 1
ATOM 778 C CA . GLY A 1 102 ? 8.518 5.497 -0.909 1.00 92.12 102 GLY A CA 1
ATOM 779 C C . GLY A 1 102 ? 8.343 6.734 -0.028 1.00 92.12 102 GLY A C 1
ATOM 780 O O . GLY A 1 102 ? 9.004 6.837 1.001 1.00 92.12 102 GLY A O 1
ATOM 781 N N . ALA A 1 103 ? 7.418 7.635 -0.372 1.00 92.19 103 ALA A N 1
ATOM 782 C CA . ALA A 1 103 ? 7.093 8.796 0.454 1.00 92.19 103 ALA A CA 1
ATOM 783 C C . ALA A 1 103 ? 6.465 8.393 1.800 1.00 92.19 103 ALA A C 1
ATOM 785 O O . ALA A 1 103 ? 6.841 8.940 2.839 1.00 92.19 103 ALA A O 1
ATOM 786 N N . LEU A 1 104 ? 5.558 7.407 1.800 1.00 88.94 104 LEU A N 1
ATOM 787 C CA . LEU A 1 104 ? 4.972 6.853 3.027 1.00 88.94 104 LEU A CA 1
ATOM 788 C C . LEU A 1 104 ? 6.043 6.203 3.913 1.00 88.94 104 LEU A C 1
ATOM 790 O O . LEU A 1 104 ? 6.159 6.559 5.082 1.00 88.94 104 LEU A O 1
ATOM 794 N N . LEU A 1 105 ? 6.873 5.323 3.342 1.00 90.75 105 LEU A N 1
ATOM 795 C CA . LEU A 1 105 ? 7.962 4.669 4.067 1.00 90.75 105 LEU A CA 1
ATOM 796 C C . LEU A 1 105 ? 8.974 5.689 4.605 1.00 90.75 105 LEU A C 1
ATOM 798 O O . LEU A 1 105 ? 9.394 5.591 5.752 1.00 90.75 105 LEU A O 1
ATOM 802 N N . GLY A 1 106 ? 9.341 6.697 3.809 1.00 92.69 106 GLY A N 1
ATOM 803 C CA . GLY A 1 106 ? 10.258 7.759 4.223 1.00 92.69 106 GLY A CA 1
ATOM 804 C C . GLY A 1 106 ? 9.719 8.583 5.392 1.00 92.69 106 GLY A C 1
ATOM 805 O O . GLY A 1 106 ? 10.463 8.880 6.324 1.00 92.69 106 GLY A O 1
ATOM 806 N N . ARG A 1 107 ? 8.418 8.898 5.388 1.00 89.69 107 ARG A N 1
ATOM 807 C CA . ARG A 1 107 ? 7.742 9.538 6.525 1.00 89.69 107 ARG A CA 1
ATOM 808 C C . ARG A 1 107 ? 7.785 8.652 7.769 1.00 89.69 107 ARG A C 1
ATOM 810 O O . ARG A 1 107 ? 8.074 9.156 8.850 1.00 89.69 107 ARG A O 1
ATOM 817 N N . ASP A 1 108 ? 7.493 7.363 7.626 1.00 88.94 108 ASP A N 1
ATOM 818 C CA . ASP A 1 108 ? 7.433 6.436 8.759 1.00 88.94 108 ASP A CA 1
ATOM 819 C C . ASP A 1 108 ? 8.831 6.209 9.364 1.00 88.94 108 ASP A C 1
ATOM 821 O O . ASP A 1 108 ? 8.988 6.282 10.580 1.00 88.94 108 ASP A O 1
ATOM 825 N N . VAL A 1 109 ? 9.870 6.085 8.529 1.00 92.19 109 VAL A N 1
ATOM 826 C CA . VAL A 1 109 ? 11.279 6.059 8.963 1.00 92.19 109 VAL A CA 1
ATOM 827 C C . VAL A 1 109 ? 11.673 7.365 9.654 1.00 92.19 109 VAL A C 1
ATOM 829 O O . VAL A 1 109 ? 12.320 7.331 10.698 1.00 92.19 109 VAL A O 1
ATOM 832 N N . ALA A 1 110 ? 11.282 8.519 9.106 1.00 92.56 110 ALA A N 1
ATOM 833 C CA . ALA A 1 110 ? 11.590 9.809 9.717 1.00 92.56 110 ALA A CA 1
ATOM 834 C C . ALA A 1 110 ? 10.988 9.924 11.126 1.00 92.56 110 ALA A C 1
ATOM 836 O O . ALA A 1 110 ? 11.691 10.357 12.035 1.00 92.56 110 ALA A O 1
ATOM 837 N N . ARG A 1 111 ? 9.735 9.482 11.317 1.00 88.56 111 ARG A N 1
ATOM 838 C CA . ARG A 1 111 ? 9.084 9.444 12.638 1.00 88.56 111 ARG A CA 1
ATOM 839 C C . ARG A 1 111 ? 9.729 8.440 13.586 1.00 88.56 111 ARG A C 1
ATOM 841 O O . ARG A 1 111 ? 9.934 8.765 14.749 1.00 88.56 111 ARG A O 1
ATOM 848 N N . HIS A 1 112 ? 10.088 7.257 13.086 1.00 89.38 112 HIS A N 1
ATOM 849 C CA . HIS A 1 112 ? 10.799 6.248 13.870 1.00 89.38 112 HIS A CA 1
ATOM 850 C C . HIS A 1 112 ? 12.108 6.801 14.445 1.00 89.38 112 HIS A C 1
ATOM 852 O O . HIS A 1 112 ? 12.384 6.671 15.634 1.00 89.38 112 HIS A O 1
ATOM 858 N N . VAL A 1 113 ? 12.900 7.465 13.598 1.00 92.69 113 VAL A N 1
ATOM 859 C CA . VAL A 1 113 ? 14.201 8.022 13.987 1.00 92.69 113 VAL A CA 1
ATOM 860 C C . VAL A 1 113 ? 14.054 9.257 14.877 1.00 92.69 113 VAL A C 1
ATOM 862 O O . VAL A 1 113 ? 14.853 9.436 15.794 1.00 92.69 113 VAL A O 1
ATOM 865 N N . SER A 1 114 ? 13.068 10.122 14.623 1.00 91.62 114 SER A N 1
ATOM 866 C CA . SER A 1 114 ? 12.865 11.332 15.428 1.00 91.62 114 SER A CA 1
ATOM 867 C C . SER A 1 114 ? 12.194 11.062 16.777 1.00 91.62 114 SER A C 1
ATOM 869 O O . SER A 1 114 ? 12.331 11.882 17.682 1.00 91.62 114 SER A O 1
ATOM 871 N N . GLY A 1 115 ? 11.456 9.954 16.912 1.00 84.50 115 GLY A N 1
ATOM 872 C CA . GLY A 1 115 ? 10.594 9.678 18.064 1.00 84.50 115 GLY A CA 1
ATOM 873 C C . GLY A 1 115 ? 9.351 10.578 18.138 1.00 84.50 115 GLY A C 1
ATOM 874 O O . GLY A 1 115 ? 8.661 10.587 19.156 1.00 84.50 115 GLY A O 1
ATOM 875 N N . ASP A 1 116 ? 9.071 11.351 17.083 1.00 79.88 116 ASP A N 1
ATOM 876 C CA . ASP A 1 116 ? 7.949 12.290 17.016 1.00 79.88 116 ASP A CA 1
ATOM 877 C C . ASP A 1 116 ? 6.674 11.580 16.539 1.00 79.88 116 ASP A C 1
ATOM 879 O O . ASP A 1 116 ? 6.363 11.499 15.342 1.00 79.88 116 ASP A O 1
ATOM 883 N N . TYR A 1 117 ? 5.941 11.028 17.505 1.00 73.00 117 TYR A N 1
ATOM 884 C CA . TYR A 1 117 ? 4.645 10.393 17.298 1.00 73.00 117 TYR A CA 1
ATOM 885 C C . TYR A 1 117 ? 3.535 11.359 17.726 1.00 73.00 117 TYR A C 1
ATOM 887 O O . TYR A 1 117 ? 3.177 11.442 18.896 1.00 73.00 117 TYR A O 1
ATOM 895 N N . ALA A 1 118 ? 2.980 12.097 16.760 1.00 59.72 118 ALA A N 1
ATOM 896 C CA . ALA A 1 118 ? 1.987 13.154 16.993 1.00 59.72 118 ALA A CA 1
ATOM 897 C C . ALA A 1 118 ? 0.659 12.697 17.649 1.00 59.72 118 ALA A C 1
ATOM 899 O O . ALA A 1 118 ? -0.157 13.540 18.013 1.00 59.72 118 ALA A O 1
ATOM 900 N N . ALA A 1 119 ? 0.420 11.391 17.800 1.00 55.88 119 ALA A N 1
ATOM 901 C CA . ALA A 1 119 ? -0.700 10.831 18.550 1.00 55.88 119 ALA A CA 1
ATOM 902 C C . ALA A 1 119 ? -0.376 9.396 18.996 1.00 55.88 119 ALA A C 1
ATOM 904 O O . ALA A 1 119 ? 0.326 8.665 18.294 1.00 55.88 119 ALA A O 1
ATOM 905 N N . GLN A 1 120 ? -0.911 9.003 20.151 1.00 52.94 120 GLN A N 1
ATOM 906 C CA . GLN A 1 120 ? -0.884 7.634 20.663 1.00 52.94 120 GLN A CA 1
ATOM 907 C C . GLN A 1 120 ? -1.463 6.666 19.619 1.00 52.94 120 GLN A C 1
ATOM 909 O O . GLN A 1 120 ? -2.643 6.754 19.297 1.00 52.94 120 GLN A O 1
ATOM 914 N N . ILE A 1 121 ? -0.656 5.731 19.099 1.00 55.53 121 ILE A N 1
ATOM 915 C CA . ILE A 1 121 ? -1.063 4.674 18.136 1.00 55.53 121 ILE A CA 1
ATOM 916 C C . ILE A 1 121 ? -2.220 3.801 18.696 1.00 55.53 121 ILE A C 1
ATOM 918 O O . ILE A 1 121 ? -2.863 3.042 17.974 1.00 55.53 121 ILE A O 1
ATOM 922 N N . ASP A 1 122 ? -2.468 3.943 19.993 1.00 49.53 122 ASP A N 1
ATOM 923 C CA . ASP A 1 122 ? -3.344 3.229 20.906 1.00 49.53 122 ASP A CA 1
ATOM 924 C C . ASP A 1 122 ? -4.810 3.693 20.866 1.00 49.53 122 ASP A C 1
ATOM 926 O O . ASP A 1 122 ? -5.698 2.956 21.301 1.00 49.53 122 ASP A O 1
ATOM 930 N N . GLU A 1 123 ? -5.108 4.871 20.317 1.00 46.59 123 GLU A N 1
ATOM 931 C CA . GLU A 1 123 ? -6.499 5.243 20.086 1.00 46.59 123 GLU A CA 1
ATOM 932 C C . GLU A 1 123 ? -7.003 4.642 18.778 1.00 46.59 123 GLU A C 1
ATOM 934 O O . GLU A 1 123 ? -6.250 4.315 17.863 1.00 46.59 123 GLU A O 1
ATOM 939 N N . ARG A 1 124 ? -8.325 4.507 18.690 1.00 44.81 124 ARG A N 1
ATOM 940 C CA . ARG A 1 124 ? -9.108 4.247 17.478 1.00 44.81 124 ARG A CA 1
ATOM 941 C C . ARG A 1 124 ? -8.914 5.408 16.484 1.00 44.81 124 ARG A C 1
ATOM 943 O O . ARG A 1 124 ? -9.864 6.101 16.130 1.00 44.81 124 ARG A O 1
ATOM 950 N N . ILE A 1 125 ? -7.665 5.687 16.124 1.00 48.62 125 ILE A N 1
ATOM 951 C CA . ILE A 1 125 ? -7.214 6.793 15.305 1.00 48.62 125 ILE A CA 1
ATOM 952 C C . ILE A 1 125 ? -7.811 6.555 13.933 1.00 48.62 125 ILE A C 1
ATOM 954 O O . ILE A 1 125 ? -7.539 5.534 13.302 1.00 48.62 125 ILE A O 1
ATOM 958 N N . VAL A 1 126 ? -8.711 7.458 13.537 1.00 46.25 126 VAL A N 1
ATOM 959 C CA . VAL A 1 126 ? -8.511 8.489 12.494 1.00 46.25 126 VAL A CA 1
ATOM 960 C C . VAL A 1 126 ? -7.366 8.217 11.498 1.00 46.25 126 VAL A C 1
ATOM 962 O O . VAL A 1 126 ? -6.654 9.119 11.076 1.00 46.25 126 VAL A O 1
ATOM 965 N N . ALA A 1 127 ? -7.121 6.967 11.123 1.00 53.25 127 ALA A N 1
ATOM 966 C CA . ALA A 1 127 ? -6.591 6.688 9.812 1.00 53.25 127 ALA A CA 1
ATOM 967 C C . ALA A 1 127 ? -7.686 7.156 8.862 1.00 53.25 127 ALA A C 1
ATOM 969 O O . ALA A 1 127 ? -8.865 6.879 9.118 1.00 53.25 127 ALA A O 1
ATOM 970 N N . ASP A 1 128 ? -7.309 7.887 7.813 1.00 59.06 128 ASP A N 1
ATOM 971 C CA . ASP A 1 128 ? -8.249 8.162 6.735 1.00 59.06 128 ASP A CA 1
ATOM 972 C C . ASP A 1 128 ? -8.952 6.843 6.399 1.00 59.06 128 ASP A C 1
ATOM 974 O O . ASP A 1 128 ? -8.268 5.825 6.203 1.00 59.06 128 ASP A O 1
ATOM 978 N N . PRO A 1 129 ? -10.294 6.810 6.460 1.00 69.31 129 PRO A N 1
ATOM 979 C CA . PRO A 1 129 ? -11.031 5.579 6.263 1.00 69.31 129 PRO A CA 1
ATOM 980 C C . PRO A 1 129 ? -10.582 4.947 4.946 1.00 69.31 129 PRO A C 1
ATOM 982 O O . PRO A 1 129 ? -10.463 5.629 3.926 1.00 69.31 129 PRO A O 1
ATOM 985 N N . ILE A 1 130 ? -10.283 3.645 4.987 1.00 83.25 130 ILE A N 1
ATOM 986 C CA . ILE A 1 130 ? -9.921 2.885 3.790 1.00 83.25 130 ILE A CA 1
ATOM 987 C C . ILE A 1 130 ? -11.065 3.056 2.789 1.00 83.25 130 ILE A C 1
ATOM 989 O O . ILE A 1 130 ? -12.205 2.706 3.088 1.00 83.25 130 ILE A O 1
ATOM 993 N N . SER A 1 131 ? -10.750 3.627 1.624 1.00 87.50 131 SER A N 1
ATOM 994 C CA . SER A 1 131 ? -11.730 3.855 0.562 1.00 87.50 131 SER A CA 1
ATOM 995 C C . SER A 1 131 ? -12.370 2.539 0.129 1.00 87.50 131 SER A C 1
ATOM 997 O O . SER A 1 131 ? -11.676 1.540 -0.061 1.00 87.50 131 SER A O 1
ATOM 999 N N . ASP A 1 132 ? -13.676 2.554 -0.118 1.00 88.12 132 ASP A N 1
ATOM 1000 C CA . ASP A 1 132 ? -14.430 1.387 -0.580 1.00 88.12 132 ASP A CA 1
ATOM 1001 C C . ASP A 1 132 ? -13.884 0.795 -1.889 1.00 88.12 132 ASP A C 1
ATOM 1003 O O . ASP A 1 132 ? -13.982 -0.412 -2.104 1.00 88.12 132 ASP A O 1
ATOM 1007 N N . GLU A 1 133 ? -13.232 1.600 -2.736 1.00 90.44 133 GLU A N 1
ATOM 1008 C CA . GLU A 1 133 ? -12.575 1.130 -3.966 1.00 90.44 133 GLU A CA 1
ATOM 1009 C C . GLU A 1 133 ? -11.568 -0.002 -3.700 1.00 90.44 133 GLU A C 1
ATOM 1011 O O . GLU A 1 133 ? -11.421 -0.924 -4.502 1.00 90.44 133 GLU A O 1
ATOM 1016 N N . ILE A 1 134 ? -10.906 0.022 -2.542 1.00 92.06 134 ILE A N 1
ATOM 1017 C CA . ILE A 1 134 ? -9.970 -1.022 -2.127 1.00 92.06 134 ILE A CA 1
ATOM 1018 C C . ILE A 1 134 ? -10.697 -2.348 -1.916 1.00 92.06 134 ILE A C 1
ATOM 1020 O O . ILE A 1 134 ? -10.257 -3.382 -2.417 1.00 92.06 134 ILE A O 1
ATOM 1024 N N . CYS A 1 135 ? -11.830 -2.316 -1.216 1.00 89.81 135 CYS A N 1
ATOM 1025 C CA . CYS A 1 135 ? -12.653 -3.492 -0.966 1.00 89.81 135 CYS A CA 1
ATOM 1026 C C . CYS A 1 135 ? -13.218 -4.046 -2.281 1.00 89.81 135 CYS A C 1
ATOM 1028 O O . CYS A 1 135 ? -13.199 -5.258 -2.507 1.00 89.81 135 CYS A O 1
ATOM 1030 N N . LEU A 1 136 ? -13.659 -3.152 -3.170 1.00 89.50 136 LEU A N 1
ATOM 1031 C CA . LEU A 1 136 ? -14.285 -3.477 -4.453 1.00 89.50 136 LEU A CA 1
ATOM 1032 C C . LEU A 1 136 ? -13.335 -4.131 -5.470 1.00 89.50 136 LEU A C 1
ATOM 1034 O O . LEU A 1 136 ? -13.807 -4.728 -6.434 1.00 89.50 136 LEU A O 1
ATOM 1038 N N . GLN A 1 137 ? -12.016 -4.108 -5.246 1.00 91.12 137 GLN A N 1
ATOM 1039 C CA . GLN A 1 137 ? -11.073 -4.896 -6.053 1.00 91.12 137 GLN A CA 1
ATOM 1040 C C . GLN A 1 137 ? -11.298 -6.409 -5.926 1.00 91.12 137 GLN A C 1
ATOM 1042 O O . GLN A 1 137 ? -11.004 -7.155 -6.860 1.00 91.12 137 GLN A O 1
ATOM 1047 N N . CYS A 1 138 ? -11.792 -6.863 -4.770 1.00 90.69 138 CYS A N 1
ATOM 1048 C CA . CYS A 1 138 ? -11.951 -8.284 -4.449 1.00 90.69 138 CYS A CA 1
ATOM 1049 C C . CYS A 1 138 ? -13.384 -8.654 -4.037 1.00 90.69 138 CYS A C 1
ATOM 1051 O O . CYS A 1 138 ? -13.752 -9.831 -4.069 1.00 90.69 138 CYS A O 1
ATOM 1053 N N . HIS A 1 139 ? -14.197 -7.679 -3.629 1.00 88.31 139 HIS A N 1
ATOM 1054 C CA . HIS A 1 139 ? -15.546 -7.893 -3.121 1.00 88.31 139 HIS A CA 1
ATOM 1055 C C . HIS A 1 139 ? -16.594 -7.231 -4.006 1.00 88.31 139 HIS A C 1
ATOM 1057 O O . HIS A 1 139 ? -16.659 -6.012 -4.106 1.00 88.31 139 HIS A O 1
ATOM 1063 N N . ASP A 1 140 ? -17.479 -8.046 -4.578 1.00 84.62 140 ASP A N 1
ATOM 1064 C CA . ASP A 1 140 ? -18.671 -7.536 -5.247 1.00 84.62 140 ASP A CA 1
ATOM 1065 C C . ASP A 1 140 ? -19.711 -7.063 -4.206 1.00 84.62 140 ASP A C 1
ATOM 1067 O O . ASP A 1 140 ? -20.013 -7.815 -3.267 1.00 84.62 140 ASP A O 1
ATOM 1071 N N . PRO A 1 141 ? -20.286 -5.854 -4.354 1.00 76.50 141 PRO A N 1
ATOM 1072 C CA . PRO A 1 141 ? -21.251 -5.306 -3.400 1.00 76.50 141 PRO A CA 1
ATOM 1073 C C . PRO A 1 141 ? -22.587 -6.066 -3.386 1.00 76.50 141 PRO A C 1
ATOM 1075 O O . PRO A 1 141 ? -23.329 -5.987 -2.410 1.00 76.50 141 PRO A O 1
ATOM 1078 N N . ASN A 1 142 ? -22.893 -6.842 -4.429 1.00 73.81 142 ASN A N 1
ATOM 1079 C CA . ASN A 1 142 ? -24.087 -7.681 -4.518 1.00 73.81 142 ASN A CA 1
ATOM 1080 C C . ASN A 1 142 ? -23.842 -9.115 -4.026 1.00 73.81 142 ASN A C 1
ATOM 1082 O O . ASN A 1 142 ? -24.721 -9.976 -4.164 1.00 73.81 142 ASN A O 1
ATOM 1086 N N . ARG A 1 143 ? -22.664 -9.423 -3.460 1.00 73.06 143 ARG A N 1
ATOM 1087 C CA . ARG A 1 143 ? -22.405 -10.766 -2.934 1.00 73.06 143 ARG A CA 1
ATOM 1088 C C . ARG A 1 143 ? -23.364 -11.074 -1.779 1.00 73.06 143 ARG A C 1
ATOM 1090 O O . ARG A 1 143 ? -23.543 -10.280 -0.857 1.00 73.06 143 ARG A O 1
ATOM 1097 N N . LYS A 1 144 ? -23.934 -12.279 -1.772 1.00 67.25 144 LYS A N 1
ATOM 1098 C CA . LYS A 1 144 ? -24.712 -12.772 -0.628 1.00 67.25 144 LYS A CA 1
ATOM 1099 C C . LYS A 1 144 ? -23.750 -13.169 0.489 1.00 67.25 144 LYS A C 1
ATOM 1101 O O . LYS A 1 144 ? -23.192 -14.263 0.461 1.00 67.25 144 LYS A O 1
ATOM 1106 N N . ALA A 1 145 ? -23.537 -12.281 1.453 1.00 63.03 145 ALA A N 1
ATOM 1107 C CA . ALA A 1 145 ? -22.768 -12.574 2.654 1.00 63.03 145 ALA A CA 1
ATOM 1108 C C . ALA A 1 145 ? -23.711 -12.746 3.850 1.00 63.03 145 ALA A C 1
ATOM 1110 O O . ALA A 1 145 ? -24.579 -11.914 4.099 1.00 63.03 145 ALA A O 1
ATOM 1111 N N . THR A 1 146 ? -23.532 -13.830 4.604 1.00 54.84 146 THR A N 1
ATOM 1112 C CA . THR A 1 146 ? -24.161 -13.971 5.922 1.00 54.84 146 THR A CA 1
ATOM 1113 C C . THR A 1 146 ? -23.150 -13.451 6.931 1.00 54.84 146 THR A C 1
ATOM 1115 O O . THR A 1 146 ? -22.043 -13.985 7.005 1.00 54.84 146 THR A O 1
ATOM 1118 N N . SER A 1 147 ? -23.484 -12.405 7.688 1.00 59.62 147 SER A N 1
ATOM 1119 C CA . SER A 1 147 ? -22.651 -12.027 8.831 1.00 59.62 147 SER A CA 1
ATOM 1120 C C . SER A 1 147 ? -22.654 -13.178 9.845 1.00 59.62 147 SER A C 1
ATOM 1122 O O . SER A 1 147 ? -23.648 -13.903 9.970 1.00 59.62 147 SER A O 1
ATOM 1124 N N . GLY A 1 148 ? -21.551 -13.369 10.578 1.00 58.59 148 GLY A N 1
ATOM 1125 C CA . GLY A 1 148 ? -21.421 -14.461 11.558 1.00 58.59 148 GLY A CA 1
ATOM 1126 C C . GLY A 1 148 ? -22.536 -14.483 12.616 1.00 58.59 148 GLY A C 1
ATOM 1127 O O . GLY A 1 148 ? -22.829 -15.526 13.192 1.00 58.59 148 GLY A O 1
ATOM 1128 N N . PHE A 1 149 ? -23.227 -13.356 12.798 1.00 59.53 149 PHE A N 1
ATOM 1129 C CA . PHE A 1 149 ? -24.331 -13.170 13.736 1.00 59.53 149 PHE A CA 1
ATOM 1130 C C . PHE A 1 149 ? -25.714 -13.593 13.205 1.00 59.53 149 PHE A C 1
ATOM 1132 O O . PHE A 1 149 ? -26.712 -13.343 13.873 1.00 59.53 149 PHE A O 1
ATOM 1139 N N . ARG A 1 150 ? -25.808 -14.244 12.031 1.00 60.09 150 ARG A N 1
ATOM 1140 C CA . ARG A 1 150 ? -27.082 -14.695 11.416 1.00 60.09 150 ARG A CA 1
ATOM 1141 C C . ARG A 1 150 ? -28.121 -13.576 11.235 1.00 60.09 150 ARG A C 1
ATOM 1143 O O . ARG A 1 150 ? -29.320 -13.840 11.162 1.00 60.09 150 ARG A O 1
ATOM 1150 N N . ILE A 1 151 ? -27.666 -12.330 11.135 1.00 68.06 151 ILE A N 1
ATOM 1151 C CA . ILE A 1 151 ? -28.529 -11.183 10.862 1.00 68.06 151 ILE A CA 1
ATOM 1152 C C . ILE A 1 151 ? -28.799 -11.159 9.357 1.00 68.06 151 ILE A C 1
ATOM 1154 O O . ILE A 1 151 ? -27.865 -11.176 8.552 1.00 68.06 151 ILE A O 1
ATOM 1158 N N . GLN A 1 152 ? -30.074 -11.123 8.972 1.00 69.69 152 GLN A N 1
ATOM 1159 C CA . GLN A 1 152 ? -30.460 -10.926 7.577 1.00 69.69 152 GLN A CA 1
ATOM 1160 C C . GLN A 1 152 ? -30.333 -9.439 7.236 1.00 69.69 152 GLN A C 1
ATOM 1162 O O . GLN A 1 152 ? -31.203 -8.642 7.577 1.00 69.69 152 GLN A O 1
ATOM 1167 N N . ILE A 1 153 ? -29.221 -9.070 6.601 1.00 74.25 153 ILE A N 1
ATOM 1168 C CA . ILE A 1 153 ? -28.955 -7.705 6.138 1.00 74.25 153 ILE A CA 1
ATOM 1169 C C . ILE A 1 153 ? -29.091 -7.674 4.618 1.00 74.25 153 ILE A C 1
ATOM 1171 O O . ILE A 1 153 ? -28.357 -8.370 3.909 1.00 74.25 153 ILE A O 1
ATOM 1175 N N . ASP A 1 154 ? -29.991 -6.826 4.120 1.00 80.06 154 ASP A N 1
ATOM 1176 C CA . ASP A 1 154 ? -29.987 -6.408 2.718 1.00 80.06 154 ASP A CA 1
ATOM 1177 C C . ASP A 1 154 ? -28.766 -5.506 2.485 1.00 80.06 154 ASP A C 1
ATOM 1179 O O . ASP A 1 154 ? -28.785 -4.311 2.798 1.00 80.06 154 ASP A O 1
ATOM 1183 N N . HIS A 1 155 ? -27.674 -6.115 2.016 1.00 79.38 155 HIS A N 1
ATOM 1184 C CA . HIS A 1 155 ? -26.380 -5.454 1.853 1.00 79.38 155 HIS A CA 1
ATOM 1185 C C . HIS A 1 155 ? -26.448 -4.285 0.870 1.00 79.38 155 HIS A C 1
ATOM 1187 O O . HIS A 1 155 ? -25.786 -3.278 1.101 1.00 79.38 155 HIS A O 1
ATOM 1193 N N . VAL A 1 156 ? -27.263 -4.382 -0.185 1.00 77.50 156 VAL A N 1
ATOM 1194 C CA . VAL A 1 156 ? -27.351 -3.336 -1.214 1.00 77.50 156 VAL A CA 1
ATOM 1195 C C . VAL A 1 156 ? -27.973 -2.074 -0.628 1.00 77.50 156 VAL A C 1
ATOM 1197 O O . VAL A 1 156 ? -27.468 -0.973 -0.845 1.00 77.50 156 VAL A O 1
ATOM 1200 N N . GLU A 1 157 ? -29.048 -2.220 0.146 1.00 80.75 157 GLU A N 1
ATOM 1201 C CA . GLU A 1 157 ? -29.701 -1.079 0.785 1.00 80.75 157 GLU A CA 1
ATOM 1202 C C . GLU A 1 157 ? -28.853 -0.493 1.923 1.00 80.75 157 GLU A C 1
ATOM 1204 O O . GLU A 1 157 ? -28.743 0.726 2.055 1.00 80.75 157 GLU A O 1
ATOM 1209 N N . HIS A 1 158 ? -28.198 -1.337 2.724 1.00 79.38 158 HIS A N 1
ATOM 1210 C CA . HIS A 1 158 ? -27.359 -0.863 3.829 1.00 79.38 158 HIS A CA 1
ATOM 1211 C C . HIS A 1 158 ? -26.065 -0.196 3.349 1.00 79.38 158 HIS A C 1
ATOM 1213 O O . HIS A 1 158 ? -25.677 0.829 3.910 1.00 79.38 158 HIS A O 1
ATOM 1219 N N . ALA A 1 159 ? -25.433 -0.704 2.287 1.00 77.69 159 ALA A N 1
ATOM 1220 C CA . ALA A 1 159 ? -24.246 -0.085 1.699 1.00 77.69 159 ALA A CA 1
ATOM 1221 C C . ALA A 1 159 ? -24.545 1.331 1.181 1.00 77.69 159 ALA A C 1
ATOM 1223 O O . ALA A 1 159 ? -23.780 2.257 1.444 1.00 77.69 159 ALA A O 1
ATOM 1224 N N . LYS A 1 160 ? -25.706 1.534 0.535 1.00 78.62 160 LYS A N 1
ATOM 1225 C CA . LYS A 1 160 ? -26.151 2.865 0.079 1.00 78.62 160 LYS A CA 1
ATOM 1226 C C . LYS A 1 160 ? -26.333 3.867 1.221 1.00 78.62 160 LYS A C 1
ATOM 1228 O O . LYS A 1 160 ? -26.124 5.056 1.010 1.00 78.62 160 LYS A O 1
ATOM 1233 N N . ARG A 1 161 ? -26.753 3.408 2.405 1.00 81.44 161 ARG A N 1
ATOM 1234 C CA . ARG A 1 161 ? -27.045 4.273 3.562 1.00 81.44 161 ARG A CA 1
ATOM 1235 C C . ARG A 1 161 ? -25.817 4.593 4.408 1.00 81.44 161 ARG A C 1
ATOM 1237 O O . ARG A 1 161 ? -25.715 5.710 4.900 1.00 81.44 161 ARG A O 1
ATOM 1244 N N . ASN A 1 162 ? -24.914 3.630 4.590 1.00 77.44 162 ASN A N 1
ATOM 1245 C CA . ASN A 1 162 ? -23.763 3.785 5.483 1.00 77.44 162 ASN A CA 1
ATOM 1246 C C . ASN A 1 162 ? -22.516 4.350 4.788 1.00 77.44 162 ASN A C 1
ATOM 1248 O O . ASN A 1 162 ? -21.624 4.848 5.468 1.00 77.44 162 ASN A O 1
ATOM 1252 N N . GLY A 1 163 ? -22.449 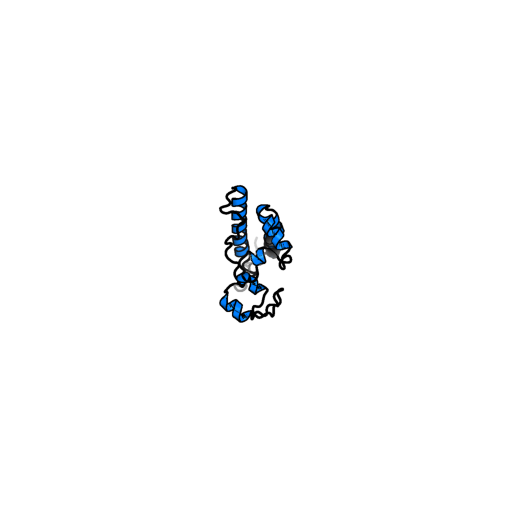4.295 3.454 1.00 78.00 163 GLY A N 1
ATOM 1253 C CA . GLY A 1 163 ? -21.452 5.014 2.655 1.00 78.00 163 GLY A CA 1
ATOM 1254 C C . GLY A 1 163 ? -20.006 4.514 2.753 1.00 78.00 163 GLY A C 1
ATOM 1255 O O . GLY A 1 163 ? -19.164 5.058 2.045 1.00 78.00 163 GLY A O 1
ATOM 1256 N N . SER A 1 164 ? -19.706 3.514 3.593 1.00 83.81 164 SER A N 1
ATOM 1257 C CA . SER A 1 164 ? -18.405 2.840 3.612 1.00 83.81 164 SER A CA 1
ATOM 1258 C C . SER A 1 164 ? -18.490 1.371 4.035 1.00 83.81 164 SER A C 1
ATOM 1260 O O . SER A 1 164 ? -19.231 1.011 4.947 1.00 83.81 164 SER A O 1
ATOM 1262 N N . CYS A 1 165 ? -17.666 0.520 3.428 1.00 83.94 165 CYS A N 1
ATOM 1263 C CA . CYS A 1 165 ? -17.528 -0.900 3.746 1.00 83.94 165 CYS A CA 1
ATOM 1264 C C . CYS A 1 165 ? -17.101 -1.132 5.208 1.00 83.94 165 CYS A C 1
ATOM 1266 O O . CYS A 1 165 ? -17.649 -1.997 5.900 1.00 83.94 165 CYS A O 1
ATOM 1268 N N . ILE A 1 166 ? -16.154 -0.332 5.708 1.00 84.94 166 ILE A N 1
ATOM 1269 C CA . ILE A 1 166 ? -15.594 -0.485 7.061 1.00 84.94 166 ILE A CA 1
ATOM 1270 C C . ILE A 1 166 ? -16.529 0.022 8.168 1.00 84.94 166 ILE A C 1
ATOM 1272 O O . ILE A 1 166 ? -16.236 -0.160 9.344 1.00 84.94 166 ILE A O 1
ATOM 1276 N N . SER A 1 167 ? -17.687 0.610 7.835 1.00 81.31 167 SER A N 1
ATOM 1277 C CA . SER A 1 167 ? -18.686 0.988 8.846 1.00 81.31 167 SER A CA 1
ATOM 1278 C C . SER A 1 167 ? -19.307 -0.230 9.538 1.00 81.31 167 SER A C 1
ATOM 1280 O O . SER A 1 167 ? -19.870 -0.115 10.624 1.00 81.31 167 SER A O 1
ATOM 1282 N N . CYS A 1 168 ? -19.271 -1.388 8.872 1.00 80.25 168 CYS A N 1
ATOM 1283 C CA . CYS A 1 168 ? -19.814 -2.650 9.373 1.00 80.25 168 CYS A CA 1
ATOM 1284 C C . CYS A 1 168 ? -18.786 -3.793 9.345 1.00 80.25 168 CYS A C 1
ATOM 1286 O O . CYS A 1 168 ? -18.937 -4.749 10.103 1.00 80.25 168 CYS A O 1
ATOM 1288 N N . HIS A 1 169 ? -17.758 -3.705 8.493 1.00 82.25 169 HIS A N 1
ATOM 1289 C CA . HIS A 1 169 ? -16.665 -4.677 8.396 1.00 82.25 169 HIS A CA 1
ATOM 1290 C C . HIS A 1 169 ? -15.416 -4.182 9.135 1.00 82.25 169 HIS A C 1
ATOM 1292 O O . HIS A 1 169 ? -14.430 -3.805 8.501 1.00 82.25 169 HIS A O 1
ATOM 1298 N N . VAL A 1 170 ? -15.505 -4.166 10.468 1.00 75.88 170 VAL A N 1
ATOM 1299 C CA . VAL A 1 170 ? -14.414 -3.799 11.390 1.00 75.88 170 VAL A CA 1
ATOM 1300 C C . VAL A 1 170 ? -13.586 -4.998 11.829 1.00 75.88 170 VAL A C 1
ATOM 1302 O O . VAL A 1 170 ? -14.161 -6.109 11.927 1.00 75.88 170 VAL A O 1
#

Sequence (170 aa):
MDAKSRMGTGSPADRRPDIPVGDRRRFGRLAVIAGTILVAVIALAFGTEAVTSSPQLCFSCHEMELRAHSWSVSAHSGIDCVRCHQTPRPWYEVPQKLADRGALLGRDVARHVSGDYAAQIDERIVADPISDEICLQCHDPNRKATSGFRIQIDHVEHAKRNGSCISCHV